Protein AF-A0AAD4QAH0-F1 (afdb_monomer_lite)

Organism: NCBI:txid416441

Secondary structure (DSSP, 8-state):
--EEEEEEEEETTEEEEEEEEESSSEE---PPPEE----SS--HHHHHHHHHHHHHHHHHHHHHHHHHHHS--PPP--TTS--GGGS-S--EEE-TTS-EEEEEEEEEETTTTEEEEEE-SSS-EEEEEE--SS--HHHHHHHHTT-

Foldseek 3Di:
DWQWDWDWDDDVQWIDIWIWIDAVDIDIDDDDIDGRDDDDPDDVVSVVVNVVVVVVVVVVVVVSVVVVVPDDDPPDPDPPFDDPRPADPDQWDADPVRDIWGWDFDAADPPFQKTWIFIDPVDTDTDIDHDDPDDPVVVVVVVVVVD

Radius of gyration: 24.98 Å; chains: 1; bounding box: 58×32×70 Å

Sequence (147 aa):
CCCPTFLVATGGPWLSVLGGVFTDRFIVPLTAMSWMALSKREEDNQVYHSARVPVALRNCLVKLQTFYRALKGPSTFIANKPHPRYFPYPTSFTTEDGTSTRFRYLTSLEEDPAYHCTARDSDPVKVVVKFISRYGKEVHEFLARKG

Structure (mmCIF, N/CA/C/O backbone):
data_AF-A0AAD4QAH0-F1
#
_entry.id   AF-A0AAD4QAH0-F1
#
loop_
_atom_site.group_PDB
_atom_site.id
_atom_site.type_symbol
_atom_site.label_atom_id
_atom_site.label_alt_id
_atom_site.label_comp_id
_atom_site.label_asym_id
_atom_site.label_entity_id
_atom_site.label_seq_id
_atom_site.pdbx_PDB_ins_code
_atom_site.Cartn_x
_atom_site.Cartn_y
_atom_site.Cartn_z
_atom_site.occupancy
_atom_site.B_iso_or_equiv
_atom_site.auth_seq_id
_atom_site.auth_comp_id
_atom_site.auth_asym_id
_atom_site.auth_atom_id
_atom_site.pdbx_PDB_model_num
ATOM 1 N N . CYS A 1 1 ? 1.282 2.031 8.230 1.00 56.25 1 CYS A N 1
ATOM 2 C CA . CYS A 1 1 ? 2.505 2.099 7.409 1.00 56.25 1 CYS A CA 1
ATOM 3 C C . CYS A 1 1 ? 2.253 1.416 6.081 1.00 56.25 1 CYS A C 1
ATOM 5 O O . CYS A 1 1 ? 2.071 0.208 6.065 1.00 56.25 1 CYS A O 1
ATOM 7 N N . CYS A 1 2 ? 2.188 2.182 4.996 1.00 65.62 2 CYS A N 1
ATOM 8 C CA . CYS A 1 2 ? 2.175 1.639 3.640 1.00 65.62 2 CYS A CA 1
ATOM 9 C C . CYS A 1 2 ? 3.620 1.301 3.258 1.00 65.62 2 CYS A C 1
ATOM 11 O O . CYS A 1 2 ? 4.500 2.127 3.499 1.00 65.62 2 CYS A O 1
ATOM 13 N N . CYS A 1 3 ? 3.874 0.113 2.703 1.00 76.38 3 CYS A N 1
ATOM 14 C CA . CYS A 1 3 ? 5.204 -0.247 2.202 1.00 76.38 3 CYS A CA 1
ATOM 15 C C . CYS A 1 3 ? 5.190 -0.138 0.673 1.00 76.38 3 CYS A C 1
ATOM 17 O O . CYS A 1 3 ? 4.769 -1.094 0.015 1.00 76.38 3 CYS A O 1
ATOM 19 N N . PRO A 1 4 ? 5.544 1.027 0.103 1.00 85.88 4 PRO A N 1
ATOM 20 C CA . PRO A 1 4 ? 5.725 1.147 -1.335 1.00 85.88 4 PRO A CA 1
ATOM 21 C C . PRO A 1 4 ? 6.896 0.271 -1.792 1.00 85.88 4 PRO A C 1
ATOM 23 O O . PRO A 1 4 ? 7.950 0.223 -1.168 1.00 85.88 4 PRO A O 1
ATOM 26 N N . THR A 1 5 ? 6.726 -0.458 -2.881 1.00 87.19 5 THR A N 1
ATOM 27 C CA . THR A 1 5 ? 7.718 -1.392 -3.419 1.00 87.19 5 THR A CA 1
ATOM 28 C C . THR A 1 5 ? 7.649 -1.360 -4.938 1.00 87.19 5 THR A C 1
ATOM 30 O O . THR A 1 5 ? 6.598 -1.079 -5.506 1.00 87.19 5 THR A O 1
ATOM 33 N N . PHE A 1 6 ? 8.764 -1.628 -5.608 1.00 89.50 6 PHE A N 1
ATOM 34 C CA . PHE A 1 6 ? 8.778 -1.839 -7.052 1.00 89.50 6 PHE A CA 1
ATOM 35 C C . PHE A 1 6 ? 8.888 -3.331 -7.339 1.00 89.50 6 PHE A C 1
ATOM 37 O O . PHE A 1 6 ? 9.688 -4.021 -6.710 1.00 89.50 6 PHE A O 1
ATOM 44 N N . LEU A 1 7 ? 8.101 -3.817 -8.291 1.00 89.06 7 LEU A N 1
ATOM 45 C CA . LEU A 1 7 ? 8.206 -5.176 -8.808 1.00 89.06 7 LEU A CA 1
ATOM 46 C C . LEU A 1 7 ? 8.788 -5.106 -10.208 1.00 89.06 7 LEU A C 1
ATOM 48 O O . LEU A 1 7 ? 8.368 -4.281 -11.019 1.00 89.06 7 LEU A O 1
ATOM 52 N N . VAL A 1 8 ? 9.730 -5.993 -10.494 1.00 89.00 8 VAL A N 1
ATOM 53 C CA . VAL A 1 8 ? 10.307 -6.134 -11.826 1.00 89.00 8 VAL A CA 1
ATOM 54 C C . VAL A 1 8 ? 9.859 -7.478 -12.373 1.00 89.00 8 VAL A C 1
ATOM 56 O O . VAL A 1 8 ? 10.219 -8.521 -11.832 1.00 89.00 8 VAL A O 1
ATOM 59 N N . ALA A 1 9 ? 9.044 -7.445 -13.421 1.00 88.00 9 ALA A N 1
ATOM 60 C CA . ALA A 1 9 ? 8.575 -8.631 -14.120 1.00 88.00 9 ALA A CA 1
ATOM 61 C C . ALA A 1 9 ? 9.338 -8.770 -15.438 1.00 88.00 9 ALA A C 1
ATOM 63 O O . ALA A 1 9 ? 9.483 -7.802 -16.187 1.00 88.00 9 ALA A O 1
ATOM 64 N N . THR A 1 10 ? 9.820 -9.975 -15.724 1.00 85.50 10 THR A N 1
ATOM 65 C CA . THR A 1 10 ? 10.537 -10.285 -16.964 1.00 85.50 10 THR A CA 1
ATOM 66 C C . THR A 1 10 ? 9.923 -11.511 -17.619 1.00 85.50 10 THR A C 1
ATOM 68 O O . THR A 1 10 ? 9.432 -12.408 -16.937 1.00 85.50 10 THR A O 1
ATOM 71 N N . GLY A 1 11 ? 9.918 -11.532 -18.947 1.00 85.00 11 GLY A N 1
ATOM 72 C CA . GLY A 1 11 ? 9.419 -12.654 -19.734 1.00 85.00 11 GLY A CA 1
ATOM 73 C C . GLY A 1 11 ? 10.092 -12.650 -21.095 1.00 85.00 11 GLY A C 1
ATOM 74 O O . GLY A 1 11 ? 9.687 -11.9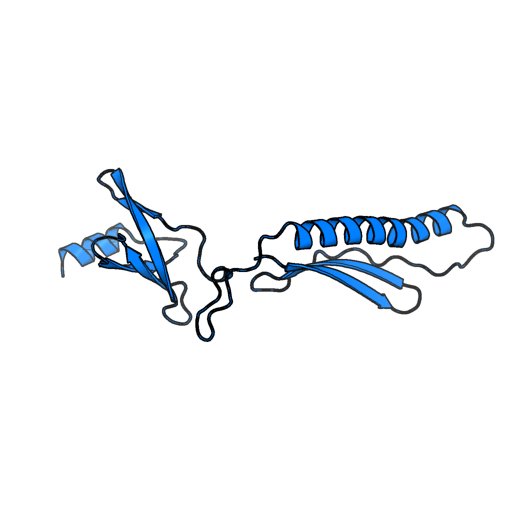01 -21.974 1.00 85.00 11 GLY A O 1
ATOM 75 N N . GLY A 1 12 ? 11.156 -13.435 -21.268 1.00 84.88 12 GLY A N 1
ATOM 76 C CA . GLY A 1 12 ? 11.977 -13.394 -22.482 1.00 84.88 12 GLY A CA 1
ATOM 77 C C . GLY A 1 12 ? 12.489 -11.970 -22.777 1.00 84.88 12 GLY A C 1
ATOM 78 O O . GLY A 1 12 ? 13.089 -11.359 -21.894 1.00 84.88 12 GLY A O 1
ATOM 79 N N . PRO A 1 13 ? 12.248 -11.410 -23.976 1.00 83.38 13 PRO A N 1
ATOM 80 C CA . PRO A 1 13 ? 12.659 -10.051 -24.338 1.00 83.38 13 PRO A CA 1
ATOM 81 C C . PRO A 1 13 ? 11.768 -8.949 -23.744 1.00 83.38 13 PRO A C 1
ATOM 83 O O . PRO A 1 13 ? 11.909 -7.791 -24.123 1.00 83.38 13 PRO A O 1
ATOM 86 N N . TRP A 1 14 ? 10.833 -9.274 -22.852 1.00 84.38 14 TRP A N 1
ATOM 87 C CA . TRP A 1 14 ? 9.902 -8.316 -22.269 1.00 84.38 14 TRP A CA 1
ATOM 88 C C . TRP A 1 14 ? 10.293 -7.949 -20.830 1.00 84.38 14 TRP A C 1
ATOM 90 O O . TRP A 1 14 ? 10.623 -8.822 -20.024 1.00 84.38 14 TRP A O 1
ATOM 100 N N . LEU A 1 15 ? 10.195 -6.661 -20.489 1.00 86.50 15 LEU A N 1
ATOM 101 C CA . LEU A 1 15 ? 10.433 -6.108 -19.150 1.00 86.50 15 LEU A CA 1
ATOM 102 C C . LEU A 1 15 ? 9.245 -5.234 -18.726 1.00 86.50 15 LEU A C 1
ATOM 104 O O . LEU A 1 15 ? 8.783 -4.390 -19.492 1.00 86.50 15 LEU A O 1
ATOM 108 N N . SER A 1 16 ? 8.774 -5.390 -17.490 1.00 86.94 16 SER A N 1
ATOM 109 C CA . SER A 1 16 ? 7.834 -4.462 -16.853 1.00 86.94 16 SER A CA 1
ATOM 110 C C . SER A 1 16 ? 8.321 -4.062 -15.466 1.00 86.94 16 SER A C 1
ATOM 112 O O . SER A 1 16 ? 8.854 -4.878 -14.712 1.00 86.94 16 SER A O 1
ATOM 114 N N . VAL A 1 17 ? 8.117 -2.789 -15.136 1.00 87.50 17 VAL A N 1
ATOM 115 C CA . VAL A 1 17 ? 8.340 -2.227 -13.805 1.00 87.50 17 VAL A CA 1
ATOM 116 C C . VAL A 1 17 ? 6.983 -1.795 -13.262 1.00 87.50 17 VAL A C 1
ATOM 118 O O . VAL A 1 17 ? 6.340 -0.889 -13.799 1.00 87.50 17 VAL A O 1
ATOM 121 N N . LEU A 1 18 ? 6.546 -2.445 -12.189 1.00 86.94 18 LEU A N 1
ATOM 122 C CA . LEU A 1 18 ? 5.265 -2.197 -11.540 1.00 86.94 18 LEU A CA 1
ATOM 123 C C . LEU A 1 18 ? 5.501 -1.497 -10.201 1.00 86.94 18 LEU A C 1
ATOM 125 O O . LEU A 1 18 ? 6.456 -1.799 -9.482 1.00 86.94 18 LEU A O 1
ATOM 129 N N . GLY A 1 19 ? 4.612 -0.575 -9.848 1.00 84.56 19 GLY A N 1
ATOM 130 C CA . GLY A 1 19 ? 4.515 -0.075 -8.480 1.00 84.56 19 GLY A CA 1
ATOM 131 C C . GLY A 1 19 ? 3.640 -1.014 -7.658 1.00 84.56 19 GLY A C 1
ATOM 132 O O . GLY A 1 19 ? 2.625 -1.487 -8.151 1.00 84.56 19 GLY A O 1
ATOM 133 N N . GLY A 1 20 ? 4.013 -1.277 -6.414 1.00 84.19 20 GLY A N 1
ATOM 134 C CA . GLY A 1 20 ? 3.222 -2.033 -5.454 1.00 84.19 20 GLY A CA 1
ATOM 135 C C . GLY A 1 20 ? 3.113 -1.265 -4.145 1.00 84.19 20 GLY A C 1
ATOM 136 O O . GLY A 1 20 ? 4.079 -0.643 -3.705 1.00 84.19 20 GLY A O 1
ATOM 137 N N . VAL A 1 21 ? 1.949 -1.300 -3.500 1.00 81.62 21 VAL A N 1
ATOM 138 C CA . VAL A 1 21 ? 1.798 -0.785 -2.134 1.00 81.62 21 VAL A CA 1
ATOM 139 C C . VAL A 1 21 ? 1.213 -1.878 -1.261 1.00 81.62 21 VAL A C 1
ATOM 141 O O . VAL A 1 21 ? 0.086 -2.326 -1.468 1.00 81.62 21 VAL A O 1
ATOM 144 N N . PHE A 1 22 ? 1.981 -2.296 -0.256 1.00 71.31 22 PHE A N 1
ATOM 145 C CA . PHE A 1 22 ? 1.501 -3.259 0.723 1.00 71.31 22 PHE A CA 1
ATOM 146 C C . PHE A 1 22 ? 0.591 -2.549 1.732 1.00 71.31 22 PHE A C 1
ATOM 148 O O . PHE A 1 22 ? 1.076 -1.764 2.562 1.00 71.31 22 PHE A O 1
ATOM 155 N N . THR A 1 23 ? -0.720 -2.798 1.626 1.00 66.56 23 THR A N 1
ATOM 156 C CA . THR A 1 23 ? -1.770 -2.327 2.547 1.00 66.56 23 THR A 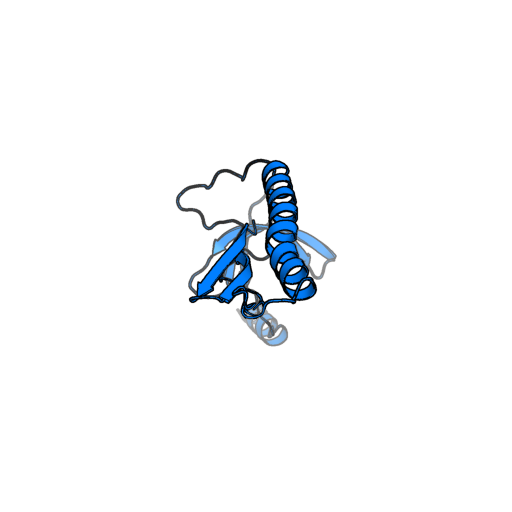CA 1
ATOM 157 C C . THR A 1 23 ? -2.285 -3.485 3.422 1.00 66.56 23 THR A C 1
ATOM 159 O O . THR A 1 23 ? -1.513 -3.976 4.241 1.00 66.56 23 THR A O 1
ATOM 162 N N . ASP A 1 24 ? -3.534 -3.926 3.271 1.00 58.75 24 ASP A N 1
ATOM 163 C CA . ASP A 1 24 ? -4.046 -5.236 3.727 1.00 58.75 24 ASP A CA 1
ATOM 164 C C . ASP A 1 24 ? -3.985 -6.282 2.594 1.00 58.75 24 ASP A C 1
ATOM 166 O O . ASP A 1 24 ? -3.795 -7.473 2.819 1.00 58.75 24 ASP A O 1
ATOM 170 N N . ARG A 1 25 ? -4.098 -5.790 1.359 1.00 57.28 25 ARG A N 1
ATOM 171 C CA . ARG A 1 25 ? -4.017 -6.498 0.091 1.00 57.28 25 ARG A CA 1
ATOM 172 C C . ARG A 1 25 ? -2.887 -5.902 -0.733 1.00 57.28 25 ARG A C 1
ATOM 174 O O . ARG A 1 25 ? -2.441 -4.765 -0.525 1.00 57.28 25 ARG A O 1
ATOM 181 N N . PHE A 1 26 ? -2.416 -6.693 -1.686 1.00 61.88 26 PHE A N 1
ATOM 182 C CA . PHE A 1 26 ? -1.380 -6.264 -2.605 1.00 61.88 26 PHE A CA 1
ATOM 183 C C . PHE A 1 26 ? -2.005 -5.464 -3.747 1.00 61.88 26 PHE A C 1
ATOM 185 O O . PHE A 1 26 ? -2.709 -6.020 -4.586 1.00 61.88 26 PHE A O 1
ATOM 192 N N . ILE A 1 27 ? -1.779 -4.149 -3.754 1.00 73.69 27 ILE A N 1
ATOM 193 C CA . ILE A 1 27 ? -2.264 -3.270 -4.820 1.00 73.69 27 ILE A CA 1
ATOM 194 C C . ILE A 1 27 ? -1.111 -3.035 -5.786 1.00 73.69 27 ILE A C 1
ATOM 196 O O . ILE A 1 27 ? -0.104 -2.433 -5.408 1.00 73.69 27 ILE A O 1
ATOM 200 N N . VAL A 1 28 ? -1.278 -3.501 -7.023 1.00 74.06 28 VAL A N 1
ATOM 201 C CA . VAL A 1 28 ? -0.301 -3.348 -8.104 1.00 74.06 28 VAL A CA 1
ATOM 202 C C . VAL A 1 28 ? -0.991 -2.701 -9.300 1.00 74.06 28 VAL A C 1
ATOM 204 O O . VAL A 1 28 ? -1.730 -3.385 -10.009 1.00 74.06 28 VAL A O 1
ATOM 207 N N . PRO A 1 29 ? -0.809 -1.393 -9.544 1.00 68.69 29 PRO A N 1
ATOM 208 C CA . PRO A 1 29 ? -1.128 -0.812 -10.841 1.00 68.69 29 PRO A CA 1
ATOM 209 C C . PRO A 1 29 ? -0.406 -1.569 -11.963 1.00 68.69 29 PRO A C 1
ATOM 211 O O . PRO A 1 29 ? 0.809 -1.774 -11.918 1.00 68.69 29 PRO A O 1
ATOM 214 N N . LEU A 1 30 ? -1.175 -1.989 -12.967 1.00 64.06 30 LEU A N 1
ATOM 215 C CA . LEU A 1 30 ? -0.670 -2.744 -14.106 1.00 64.06 30 LEU A CA 1
ATOM 216 C C . LEU A 1 30 ? 0.045 -1.791 -15.077 1.00 64.06 30 LEU A C 1
ATOM 218 O O . LEU A 1 30 ? -0.597 -1.043 -15.812 1.00 64.06 30 LEU A O 1
ATOM 222 N N . THR A 1 31 ? 1.376 -1.810 -15.085 1.00 70.56 31 THR A N 1
ATOM 223 C CA . THR A 1 31 ? 2.173 -1.151 -16.129 1.00 70.56 31 THR A CA 1
ATOM 224 C C . THR A 1 31 ? 2.338 -2.104 -17.311 1.00 70.56 31 THR A C 1
ATOM 226 O O . THR A 1 31 ? 2.666 -3.280 -17.124 1.00 70.56 31 THR A O 1
ATOM 229 N N . ALA A 1 32 ? 2.148 -1.596 -18.531 1.00 70.25 32 ALA A N 1
ATOM 230 C CA . ALA A 1 32 ? 2.353 -2.365 -19.755 1.00 70.25 32 ALA A CA 1
ATOM 231 C C . ALA A 1 32 ? 3.784 -2.928 -19.845 1.00 70.25 32 ALA A C 1
ATOM 233 O O . ALA A 1 32 ? 4.760 -2.265 -19.485 1.00 70.25 32 ALA A O 1
ATOM 234 N N . MET A 1 33 ? 3.900 -4.163 -20.335 1.00 76.50 33 MET A N 1
ATOM 235 C CA . MET A 1 33 ? 5.186 -4.818 -20.564 1.00 76.50 33 MET A CA 1
ATOM 236 C C . MET A 1 33 ? 5.837 -4.236 -21.820 1.00 76.50 33 MET A C 1
ATOM 238 O O . MET A 1 33 ? 5.204 -4.158 -22.870 1.00 76.50 33 MET A O 1
ATOM 242 N N . SER A 1 34 ? 7.091 -3.803 -21.708 1.00 78.50 34 SER A N 1
ATOM 243 C CA . SER A 1 34 ? 7.843 -3.208 -22.814 1.00 78.50 34 SER A CA 1
ATOM 244 C C . SER A 1 34 ? 8.759 -4.245 -23.452 1.00 78.50 34 SER A C 1
ATOM 246 O O . SER A 1 34 ? 9.428 -5.005 -22.749 1.00 78.50 34 SER A O 1
ATOM 248 N N . TRP A 1 35 ? 8.797 -4.270 -24.783 1.00 78.25 35 TRP A N 1
ATOM 249 C CA . TRP A 1 35 ? 9.755 -5.068 -25.542 1.00 78.25 35 TRP A CA 1
ATOM 250 C C . TRP A 1 35 ? 11.147 -4.434 -25.458 1.00 78.25 35 TRP A C 1
ATOM 252 O O . TRP A 1 35 ? 11.306 -3.249 -25.743 1.00 78.25 35 TRP A O 1
ATOM 262 N N . MET A 1 36 ? 12.143 -5.228 -25.072 1.00 76.75 36 MET A N 1
ATOM 263 C CA . MET A 1 36 ? 13.529 -4.812 -24.833 1.00 76.75 36 MET A CA 1
ATOM 264 C C . MET A 1 36 ? 14.528 -5.443 -25.813 1.00 76.75 36 MET A C 1
ATOM 266 O O . MET A 1 36 ? 15.717 -5.140 -25.735 1.00 76.75 36 MET A O 1
ATOM 270 N N . ALA A 1 37 ? 14.101 -6.336 -26.713 1.00 71.69 37 ALA A N 1
ATOM 271 C CA . ALA A 1 37 ? 15.024 -6.927 -27.681 1.00 71.69 37 ALA A CA 1
ATOM 272 C C . ALA A 1 37 ? 15.250 -6.010 -28.887 1.00 71.69 37 ALA A C 1
ATOM 274 O O . ALA A 1 37 ? 14.323 -5.544 -29.543 1.00 71.69 37 ALA A O 1
ATOM 275 N N . LEU A 1 38 ? 16.514 -5.798 -29.224 1.00 66.75 38 LEU A N 1
ATOM 276 C CA . LEU A 1 38 ? 16.902 -5.057 -30.416 1.00 66.75 38 LEU A CA 1
ATOM 277 C C . LEU A 1 38 ? 16.723 -5.978 -31.626 1.00 66.75 38 LEU A C 1
ATOM 279 O O . LEU A 1 38 ? 17.365 -7.024 -31.701 1.00 66.75 38 LEU A O 1
ATOM 283 N N . SER A 1 39 ? 15.822 -5.626 -32.546 1.00 61.47 39 SER A N 1
ATOM 284 C CA . SER A 1 39 ? 15.505 -6.480 -33.706 1.00 61.47 39 SER A CA 1
ATOM 285 C C . SER A 1 39 ? 15.947 -5.910 -35.058 1.00 61.47 39 SER A C 1
ATOM 287 O O . SER A 1 39 ? 15.914 -6.634 -36.053 1.00 61.47 39 SER A O 1
ATOM 289 N N . LYS A 1 40 ? 16.406 -4.651 -35.130 1.00 57.66 40 LYS A N 1
ATOM 290 C CA . LYS A 1 40 ? 16.811 -3.999 -36.389 1.00 57.66 40 LYS A CA 1
ATOM 291 C C . LYS A 1 40 ? 18.055 -3.123 -36.232 1.00 57.66 40 LYS A C 1
ATOM 293 O O . LYS A 1 40 ? 18.347 -2.629 -35.150 1.00 57.66 40 LYS A O 1
ATOM 298 N N . ARG A 1 41 ? 18.791 -2.958 -37.341 1.00 58.66 41 ARG A N 1
ATOM 299 C CA . ARG A 1 41 ? 20.094 -2.266 -37.428 1.00 58.66 41 ARG A CA 1
ATOM 300 C C . ARG A 1 41 ? 20.047 -0.747 -37.189 1.00 58.66 41 ARG A C 1
ATOM 302 O O . ARG A 1 41 ? 21.100 -0.184 -36.931 1.00 58.66 41 ARG A O 1
ATOM 309 N N . GLU A 1 42 ? 18.877 -0.110 -37.232 1.00 57.38 42 GLU A N 1
ATOM 310 C CA . GLU A 1 42 ? 18.699 1.333 -36.995 1.00 57.38 42 GLU A CA 1
ATOM 311 C C . GLU A 1 42 ? 17.416 1.585 -36.190 1.00 57.38 42 GLU A C 1
ATOM 313 O O . GLU A 1 42 ? 16.348 1.803 -36.755 1.00 57.38 42 GLU A O 1
ATOM 318 N N . GLU A 1 43 ? 17.500 1.538 -34.859 1.00 65.75 43 GLU A N 1
ATOM 319 C CA . GLU A 1 43 ? 16.407 1.966 -33.973 1.00 65.75 43 GLU A CA 1
ATOM 320 C C . GLU A 1 43 ? 16.946 2.700 -32.732 1.00 65.75 43 GLU A C 1
ATOM 322 O O . GLU A 1 43 ? 16.655 2.333 -31.592 1.00 65.75 43 GLU A O 1
ATOM 327 N N . ASP A 1 44 ? 17.707 3.782 -32.936 1.00 73.12 44 ASP A N 1
ATOM 328 C CA . ASP A 1 44 ? 18.197 4.646 -31.846 1.00 73.12 44 ASP A CA 1
ATOM 329 C C . ASP A 1 44 ? 17.066 5.056 -30.890 1.00 73.12 44 ASP A C 1
ATOM 331 O O . ASP A 1 44 ? 17.213 5.007 -29.669 1.00 73.12 44 ASP A O 1
ATOM 335 N N . ASN A 1 45 ? 15.879 5.362 -31.423 1.00 75.25 45 ASN A N 1
ATOM 336 C CA . ASN A 1 45 ? 14.700 5.688 -30.619 1.00 75.25 45 ASN A CA 1
ATOM 337 C C . ASN A 1 45 ? 14.265 4.547 -29.684 1.00 75.25 45 ASN A C 1
ATOM 339 O O . ASN A 1 45 ? 13.867 4.817 -28.549 1.00 75.25 45 ASN A O 1
ATOM 343 N N . GLN A 1 46 ? 14.354 3.285 -30.117 1.00 74.06 46 GLN A N 1
ATOM 344 C CA . GLN A 1 46 ? 14.020 2.126 -29.284 1.00 74.06 46 GLN A CA 1
ATOM 345 C C . GLN A 1 46 ? 15.077 1.907 -28.199 1.00 74.06 46 GLN A C 1
ATOM 347 O O . GLN A 1 46 ? 14.724 1.597 -27.058 1.00 74.06 46 GLN A O 1
ATOM 352 N N . VAL A 1 47 ? 16.354 2.144 -28.515 1.00 80.00 47 VAL A N 1
ATOM 353 C CA . VAL A 1 47 ? 17.447 2.135 -27.531 1.00 80.00 47 VAL A CA 1
ATOM 354 C C . VAL A 1 47 ? 17.207 3.211 -26.472 1.00 80.00 47 VAL A C 1
ATOM 356 O O . VAL A 1 47 ? 17.217 2.907 -25.278 1.00 80.00 47 VAL A O 1
ATOM 359 N N . TYR A 1 48 ? 16.899 4.448 -26.878 1.00 82.38 48 TYR A N 1
ATOM 360 C CA . TYR A 1 48 ? 16.582 5.535 -25.948 1.00 82.38 48 TYR A CA 1
ATOM 361 C C . TYR A 1 48 ? 15.337 5.235 -25.111 1.00 82.38 48 TYR A C 1
ATOM 363 O O . TYR A 1 48 ? 15.338 5.480 -23.904 1.00 82.38 48 TYR A O 1
ATOM 371 N N . HIS A 1 49 ? 14.280 4.687 -25.711 1.00 79.69 49 HIS A N 1
ATOM 372 C CA . HIS A 1 49 ? 13.065 4.319 -24.988 1.00 79.69 49 HIS A CA 1
ATOM 373 C C . HIS A 1 49 ? 13.332 3.216 -23.953 1.00 79.69 49 HIS A C 1
ATOM 375 O O . HIS A 1 49 ? 12.925 3.337 -22.797 1.00 79.69 49 HIS A O 1
ATOM 381 N N . SER A 1 50 ? 14.083 2.183 -24.335 1.00 80.75 50 SER A N 1
ATOM 382 C CA . SER A 1 50 ? 14.462 1.076 -23.452 1.00 80.75 50 SER A CA 1
ATOM 383 C C . SER A 1 50 ? 15.387 1.537 -22.328 1.00 80.75 50 SER A C 1
ATOM 385 O O . SER A 1 50 ? 15.223 1.107 -21.191 1.00 80.75 50 SER A O 1
ATOM 387 N N . ALA A 1 51 ? 16.311 2.464 -22.605 1.00 85.06 51 ALA A N 1
ATOM 388 C CA . ALA A 1 51 ? 17.221 3.040 -21.616 1.00 85.06 51 ALA A CA 1
ATOM 389 C C . ALA A 1 51 ? 16.518 3.982 -20.621 1.00 85.06 51 ALA A C 1
ATOM 391 O O . ALA A 1 51 ? 16.943 4.096 -19.468 1.00 85.06 51 ALA A O 1
ATOM 392 N N . ARG A 1 52 ? 15.411 4.628 -21.013 1.00 85.69 52 ARG A N 1
ATOM 393 C CA . ARG A 1 52 ? 14.622 5.478 -20.102 1.00 85.69 52 ARG A CA 1
ATOM 394 C C . ARG A 1 52 ? 14.045 4.692 -18.929 1.00 85.69 52 ARG A C 1
ATOM 396 O O . ARG A 1 52 ? 13.990 5.236 -17.830 1.00 85.69 52 ARG A O 1
ATOM 403 N N . VAL A 1 53 ? 13.658 3.431 -19.130 1.00 85.75 53 VAL A N 1
ATOM 404 C CA . VAL A 1 53 ? 13.066 2.581 -18.081 1.00 85.75 53 VAL A CA 1
ATOM 405 C C . VAL A 1 53 ? 14.019 2.365 -16.889 1.00 85.75 53 VAL A C 1
ATOM 407 O O . VAL A 1 53 ? 13.645 2.737 -15.775 1.00 85.75 53 VAL A O 1
ATOM 410 N N . PRO A 1 54 ? 15.254 1.843 -17.055 1.00 86.56 54 PRO A N 1
ATOM 411 C CA . PRO A 1 54 ? 16.194 1.676 -15.949 1.00 86.56 54 PRO A CA 1
ATOM 412 C C . PRO A 1 54 ? 16.673 3.013 -15.368 1.00 86.56 54 PRO A C 1
ATOM 414 O O . PRO A 1 54 ? 16.871 3.107 -14.156 1.00 86.56 54 PRO A O 1
ATOM 417 N N . VAL A 1 55 ? 16.809 4.070 -16.182 1.00 90.88 55 VAL A N 1
ATOM 418 C CA . VAL A 1 55 ? 17.162 5.415 -15.685 1.00 90.88 55 VAL A CA 1
ATOM 419 C C . VAL A 1 55 ? 16.063 5.970 -14.776 1.00 90.88 55 VAL A C 1
ATOM 421 O O . VAL A 1 55 ? 16.345 6.456 -13.677 1.00 90.88 55 VAL A O 1
ATOM 424 N N . ALA A 1 56 ? 14.801 5.864 -15.193 1.00 89.75 5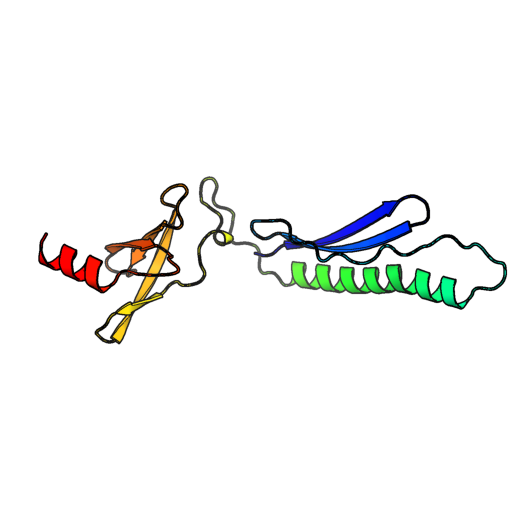6 ALA A N 1
ATOM 425 C CA . ALA A 1 56 ? 13.659 6.262 -14.381 1.00 89.75 56 ALA A CA 1
ATOM 426 C C . ALA A 1 56 ? 13.560 5.408 -13.110 1.00 89.75 56 ALA A C 1
ATOM 428 O O . ALA A 1 56 ? 13.412 5.963 -12.020 1.00 89.75 56 ALA A O 1
ATOM 429 N N . LEU A 1 57 ? 13.726 4.084 -13.222 1.00 90.25 57 LEU A N 1
ATOM 430 C CA . LEU A 1 57 ? 13.729 3.174 -12.076 1.00 90.25 57 LEU A CA 1
ATOM 431 C C . LEU A 1 57 ? 14.813 3.553 -11.061 1.00 90.25 57 LEU A C 1
ATOM 433 O O . LEU A 1 57 ? 14.519 3.650 -9.872 1.00 90.25 57 LEU A O 1
ATOM 437 N N . ARG A 1 58 ? 16.037 3.854 -11.507 1.00 93.00 58 ARG A N 1
ATOM 438 C CA . ARG A 1 58 ? 17.118 4.329 -10.631 1.00 93.00 58 ARG A CA 1
ATOM 439 C C . ARG A 1 58 ? 16.704 5.581 -9.858 1.00 93.00 58 ARG A C 1
ATOM 441 O O . ARG A 1 58 ? 16.869 5.633 -8.642 1.00 93.00 58 ARG A O 1
ATOM 448 N N . ASN A 1 59 ? 16.140 6.574 -10.542 1.00 93.50 59 ASN A N 1
ATOM 449 C CA . ASN A 1 59 ? 15.687 7.810 -9.898 1.00 93.50 59 ASN A CA 1
ATOM 450 C C . ASN A 1 59 ? 14.564 7.542 -8.881 1.00 93.50 59 ASN A C 1
ATOM 452 O O . ASN A 1 59 ? 14.548 8.125 -7.795 1.00 93.50 59 ASN A O 1
ATOM 456 N N . CYS A 1 60 ? 13.648 6.630 -9.204 1.00 90.31 60 CYS A N 1
ATOM 457 C CA . CYS A 1 60 ? 12.582 6.196 -8.307 1.00 90.31 60 CYS A CA 1
ATOM 458 C C . CYS A 1 60 ? 13.113 5.440 -7.079 1.00 90.31 60 CYS A C 1
ATOM 460 O O . CYS A 1 60 ? 12.620 5.669 -5.977 1.00 90.31 60 CYS A O 1
ATOM 462 N N . LEU A 1 61 ? 14.145 4.604 -7.228 1.00 92.94 61 LEU A N 1
ATOM 463 C CA . LEU A 1 61 ? 14.794 3.909 -6.112 1.00 92.94 61 LEU A CA 1
ATOM 464 C C . LEU A 1 61 ? 15.461 4.884 -5.139 1.00 92.94 61 LEU A C 1
ATOM 466 O O . LEU A 1 61 ? 15.327 4.711 -3.930 1.00 92.94 61 LEU A O 1
ATOM 470 N N . VAL A 1 62 ? 16.105 5.945 -5.640 1.00 95.06 62 VAL A N 1
ATOM 471 C CA . VAL A 1 62 ? 16.653 7.005 -4.775 1.00 95.06 62 VAL A CA 1
ATOM 472 C C . VAL A 1 62 ? 15.533 7.677 -3.978 1.00 95.06 62 VAL A C 1
ATOM 474 O O . VAL A 1 62 ? 15.651 7.837 -2.765 1.00 95.06 62 VAL A O 1
ATOM 477 N N . LYS A 1 63 ? 14.410 8.019 -4.625 1.00 92.06 63 LYS A N 1
ATOM 478 C CA . LYS A 1 63 ? 13.243 8.598 -3.933 1.00 92.06 63 LYS A CA 1
ATOM 479 C C . LYS A 1 63 ? 12.673 7.651 -2.877 1.00 92.06 63 LYS A C 1
ATOM 481 O O . LYS A 1 63 ? 12.376 8.089 -1.768 1.00 92.06 63 LYS A O 1
ATOM 486 N N . LEU A 1 64 ? 12.553 6.364 -3.202 1.00 90.75 64 LEU A N 1
ATOM 487 C CA . LEU A 1 64 ? 12.053 5.338 -2.288 1.00 90.75 64 LEU A CA 1
ATOM 488 C C . LEU A 1 64 ? 12.978 5.170 -1.077 1.00 90.75 64 LEU A C 1
ATOM 490 O O . LEU A 1 64 ? 12.516 5.103 0.058 1.00 90.75 64 LEU A O 1
ATOM 494 N N . GLN A 1 65 ? 14.290 5.170 -1.301 1.00 91.69 65 GLN A N 1
ATOM 495 C CA . GLN A 1 65 ? 15.277 5.112 -0.230 1.00 91.69 65 GLN A CA 1
ATOM 496 C C . GLN A 1 65 ? 15.192 6.342 0.679 1.00 91.69 65 GLN A C 1
ATOM 498 O O . GLN A 1 65 ? 15.205 6.200 1.900 1.00 91.69 65 GLN A O 1
ATOM 503 N N . THR A 1 66 ? 15.068 7.541 0.107 1.00 92.19 66 THR A N 1
ATOM 504 C CA . THR A 1 66 ? 14.878 8.776 0.878 1.00 92.19 66 THR A CA 1
ATOM 505 C C . THR A 1 66 ? 13.595 8.726 1.702 1.00 92.19 66 THR A C 1
ATOM 507 O O . THR A 1 66 ? 13.621 9.080 2.877 1.00 92.19 66 THR A O 1
ATOM 510 N N . PHE A 1 67 ? 12.498 8.220 1.133 1.00 88.50 67 PHE A N 1
ATOM 511 C CA . PHE A 1 67 ? 11.243 8.009 1.855 1.00 88.50 67 PHE A CA 1
ATOM 512 C C . PHE A 1 67 ? 11.432 7.082 3.066 1.00 88.50 67 PHE A C 1
ATOM 514 O O . PHE A 1 67 ? 11.045 7.437 4.178 1.00 88.50 67 PHE A O 1
ATOM 521 N N . TYR A 1 68 ? 12.091 5.935 2.881 1.00 86.62 68 TYR A N 1
ATOM 522 C CA . TYR A 1 68 ? 12.356 4.996 3.974 1.00 86.62 68 TYR A CA 1
ATOM 523 C C . TYR A 1 68 ? 13.327 5.523 5.028 1.00 86.62 68 TYR A C 1
ATOM 525 O O . TYR A 1 68 ? 13.178 5.200 6.201 1.00 86.62 68 TYR A O 1
ATOM 533 N N . ARG A 1 69 ? 14.286 6.368 4.645 1.00 88.19 69 ARG A N 1
ATOM 534 C CA . ARG A 1 69 ? 15.191 7.039 5.590 1.00 88.19 69 ARG A CA 1
ATOM 535 C C . ARG A 1 69 ? 14.502 8.151 6.383 1.00 88.19 69 ARG A C 1
ATOM 537 O O . ARG A 1 69 ? 14.865 8.384 7.529 1.00 88.19 69 ARG A O 1
ATOM 544 N N . ALA A 1 70 ? 13.534 8.841 5.781 1.00 87.44 70 ALA A N 1
ATOM 545 C CA . ALA A 1 70 ? 12.770 9.907 6.429 1.00 87.44 70 ALA A CA 1
ATOM 546 C C . ALA A 1 70 ? 11.705 9.376 7.404 1.00 87.44 70 ALA A C 1
ATOM 548 O O . ALA A 1 70 ? 11.226 10.117 8.266 1.00 87.44 70 ALA A O 1
ATOM 549 N N . LEU A 1 71 ? 11.326 8.101 7.281 1.00 79.88 71 LEU A N 1
ATOM 550 C CA . LEU A 1 71 ? 10.449 7.442 8.238 1.00 79.88 71 LEU A CA 1
ATOM 551 C C . LEU A 1 71 ? 11.153 7.370 9.598 1.00 79.88 71 LEU A C 1
ATOM 553 O O . LEU A 1 71 ? 12.099 6.610 9.797 1.00 79.88 71 LEU A O 1
ATOM 557 N N . LYS A 1 72 ? 10.660 8.163 10.556 1.00 71.94 72 LYS A N 1
ATOM 558 C CA . LYS A 1 72 ? 10.989 7.978 11.973 1.00 71.94 72 LYS A CA 1
ATOM 559 C C . LYS A 1 72 ? 10.659 6.529 12.331 1.00 71.94 72 LYS A C 1
ATOM 561 O O . LYS A 1 72 ? 9.616 6.032 11.903 1.00 71.94 72 LYS A O 1
ATOM 566 N N . GLY A 1 73 ? 11.581 5.866 13.037 1.00 64.12 73 GLY A N 1
ATOM 567 C CA . GLY A 1 73 ? 11.557 4.420 13.260 1.00 64.12 73 GLY A CA 1
ATOM 568 C C . GLY A 1 73 ? 10.156 3.904 13.607 1.00 64.12 73 GLY A C 1
ATOM 569 O O . GLY A 1 73 ? 9.425 4.589 14.331 1.00 64.12 73 GLY A O 1
ATOM 570 N N . PRO A 1 74 ? 9.751 2.738 13.068 1.00 60.00 74 PRO A N 1
ATOM 571 C CA . PRO A 1 74 ? 8.424 2.209 13.329 1.00 60.00 74 PRO A CA 1
ATOM 572 C C . PRO A 1 74 ? 8.228 2.105 14.840 1.00 60.00 74 PRO A C 1
ATOM 574 O O . PRO A 1 74 ? 9.122 1.651 15.555 1.00 60.00 74 PRO A O 1
ATOM 577 N N . SER A 1 75 ? 7.052 2.516 15.323 1.00 57.28 75 SER A N 1
ATOM 578 C CA . SER A 1 75 ? 6.590 2.110 16.649 1.00 57.28 75 SER A CA 1
ATOM 579 C C . SER A 1 75 ? 6.813 0.605 16.752 1.00 57.28 75 SER A C 1
ATOM 581 O O . SER A 1 75 ? 6.343 -0.126 15.874 1.00 57.28 75 SER A O 1
ATOM 583 N N . THR A 1 76 ? 7.582 0.172 17.748 1.00 56.34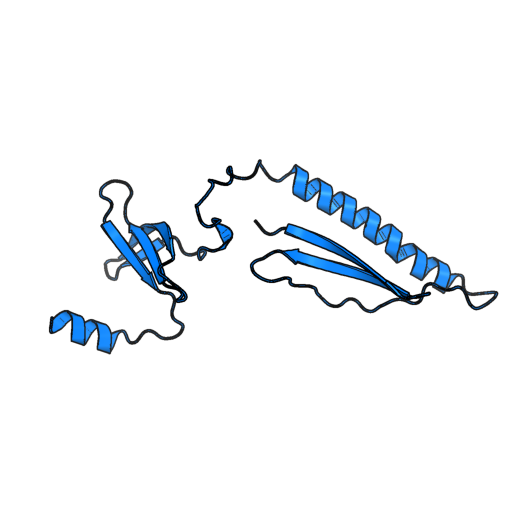 76 THR A N 1
ATOM 584 C CA . THR A 1 76 ? 7.963 -1.228 17.925 1.00 56.34 76 THR A CA 1
ATOM 585 C C . THR A 1 76 ? 6.739 -2.119 17.760 1.00 56.34 76 THR A C 1
ATOM 587 O O . THR A 1 76 ? 5.682 -1.868 18.346 1.00 56.34 76 THR A O 1
ATOM 590 N N . PHE A 1 77 ? 6.854 -3.134 16.903 1.00 59.53 77 PHE A N 1
ATOM 591 C CA . PHE A 1 77 ? 5.802 -4.128 16.768 1.00 59.53 77 PHE A CA 1
ATOM 592 C C . PHE A 1 77 ? 5.652 -4.820 18.118 1.00 59.53 77 PHE A C 1
ATOM 594 O O . PHE A 1 77 ? 6.568 -5.492 18.587 1.00 59.53 77 PHE A O 1
ATOM 601 N N . ILE A 1 78 ? 4.511 -4.615 18.768 1.00 64.38 78 ILE A N 1
ATOM 602 C CA . ILE A 1 78 ? 4.195 -5.324 20.000 1.00 64.38 78 ILE A CA 1
ATOM 603 C C . ILE A 1 78 ? 3.708 -6.705 19.570 1.00 64.38 78 ILE A C 1
ATOM 605 O O . ILE A 1 78 ? 2.664 -6.816 18.922 1.00 64.38 78 ILE A O 1
ATOM 609 N N . ALA A 1 79 ? 4.483 -7.743 19.889 1.00 61.06 79 ALA A N 1
ATOM 610 C CA . ALA A 1 79 ? 4.092 -9.125 19.633 1.00 61.06 79 ALA A CA 1
ATOM 611 C C . ALA A 1 79 ? 2.682 -9.388 20.196 1.00 61.06 79 ALA A C 1
ATOM 613 O O . ALA A 1 79 ? 2.331 -8.885 21.265 1.00 61.06 79 ALA A O 1
ATOM 614 N N . ASN A 1 80 ? 1.867 -10.145 19.457 1.00 61.47 80 ASN A N 1
ATOM 615 C CA . ASN A 1 80 ? 0.467 -10.452 19.783 1.00 61.47 80 ASN A CA 1
ATOM 616 C C . ASN A 1 80 ? -0.501 -9.254 19.821 1.00 61.47 80 ASN A C 1
ATOM 618 O O . ASN A 1 80 ? -1.613 -9.398 20.326 1.00 61.47 80 ASN A O 1
ATOM 622 N N . LYS A 1 81 ? -0.137 -8.084 19.271 1.00 60.56 81 LYS A N 1
ATOM 623 C CA . LYS A 1 81 ? -1.098 -6.997 19.024 1.00 60.56 81 LYS A CA 1
ATOM 624 C C . LYS A 1 81 ? -1.334 -6.789 17.526 1.00 60.56 81 LYS A C 1
ATOM 626 O O . LYS A 1 81 ? -0.367 -6.755 16.761 1.00 60.56 81 LYS A O 1
ATOM 631 N N . PRO A 1 82 ? -2.595 -6.612 17.091 1.00 60.72 82 PRO A N 1
ATOM 632 C CA . PRO A 1 82 ? -2.891 -6.254 15.709 1.00 60.72 82 PRO A CA 1
ATOM 633 C C . PRO A 1 82 ? -2.179 -4.947 15.345 1.00 60.72 82 PRO A C 1
ATOM 635 O O . PRO A 1 82 ? -2.174 -3.978 16.108 1.00 60.72 82 PRO A O 1
ATOM 638 N N . HIS A 1 83 ? -1.543 -4.923 14.173 1.00 63.47 83 HIS A N 1
ATOM 639 C CA . HIS A 1 83 ? -0.817 -3.745 13.707 1.00 63.47 83 HIS A CA 1
ATOM 640 C C . HIS A 1 83 ? -1.782 -2.544 13.624 1.00 63.47 83 HIS A C 1
ATOM 642 O O . HIS A 1 83 ? -2.847 -2.684 13.021 1.00 63.47 83 HIS A O 1
ATOM 648 N N . PRO A 1 84 ? -1.386 -1.332 14.082 1.00 64.88 84 PRO A N 1
ATOM 649 C CA . PRO A 1 84 ? -2.179 -0.098 13.975 1.00 64.88 84 PRO A CA 1
ATOM 650 C C . PRO A 1 84 ? -2.802 0.209 12.600 1.00 64.88 84 PRO A C 1
ATOM 652 O O . PRO A 1 84 ? -3.708 1.022 12.503 1.00 64.88 84 PRO A O 1
ATOM 655 N N . ARG A 1 85 ? -2.307 -0.420 11.525 1.00 63.81 85 ARG A N 1
ATOM 656 C CA . ARG A 1 85 ? -2.783 -0.256 10.147 1.00 63.81 85 ARG A CA 1
ATOM 657 C C . ARG A 1 85 ? -4.141 -0.908 9.885 1.00 63.81 85 ARG A C 1
ATOM 659 O O . ARG A 1 85 ? -4.772 -0.553 8.903 1.00 63.81 85 ARG A O 1
ATOM 666 N N . TYR A 1 86 ? -4.513 -1.900 10.695 1.00 63.56 86 TYR A N 1
ATOM 667 C CA . TYR A 1 86 ? -5.767 -2.643 10.561 1.00 63.56 86 TYR A CA 1
ATOM 668 C C . TYR A 1 86 ? -6.918 -1.966 11.309 1.00 63.56 86 TYR A C 1
ATOM 670 O O . TYR A 1 86 ? -8.045 -2.449 11.269 1.00 63.56 86 TYR A O 1
ATOM 678 N N . PHE A 1 87 ? -6.634 -0.853 11.989 1.00 68.75 87 PHE A N 1
ATOM 679 C CA . PHE A 1 87 ? -7.643 -0.052 12.654 1.00 68.75 87 PHE A CA 1
ATOM 680 C C . PHE A 1 87 ? -8.056 1.130 11.772 1.00 68.75 87 PHE A C 1
ATOM 682 O O . PHE A 1 87 ? -7.192 1.771 11.163 1.00 68.75 87 PHE A O 1
ATOM 689 N N . PRO A 1 88 ? -9.357 1.440 11.704 1.00 70.62 88 PRO A N 1
ATOM 690 C CA . PRO A 1 88 ? -9.859 2.577 10.947 1.00 70.62 88 PRO A CA 1
ATOM 691 C C . PRO A 1 88 ? -9.283 3.914 11.431 1.00 70.62 88 PRO A C 1
ATOM 693 O O . PRO A 1 88 ? -8.982 4.100 12.609 1.00 70.62 88 PRO A O 1
ATOM 696 N N . TYR A 1 89 ? -9.156 4.867 10.504 1.00 69.56 89 TYR A N 1
ATOM 697 C CA . TYR A 1 89 ? -8.612 6.201 10.782 1.00 69.56 89 TYR A CA 1
ATOM 698 C C . TYR A 1 89 ? -9.408 7.027 11.813 1.00 69.56 89 TYR A C 1
ATOM 700 O O . TYR A 1 89 ? -8.775 7.756 12.579 1.00 69.56 89 TYR A O 1
ATOM 708 N N . PRO A 1 90 ? -10.754 6.961 11.882 1.00 79.62 90 PRO A N 1
ATOM 709 C CA . PRO A 1 90 ? -11.496 7.733 12.873 1.00 79.62 90 PRO A CA 1
ATOM 710 C C . PRO A 1 90 ? -11.111 7.327 14.301 1.00 79.62 90 PRO A C 1
ATOM 712 O O . PRO A 1 90 ? -11.286 6.175 14.685 1.00 79.62 90 PRO A O 1
ATOM 715 N N . THR A 1 91 ? -10.602 8.274 15.093 1.00 81.38 91 THR A N 1
ATOM 716 C CA . THR A 1 91 ? -10.260 8.084 16.522 1.00 81.38 91 THR A CA 1
ATOM 717 C C . THR A 1 91 ? -11.071 8.989 17.450 1.00 81.38 91 THR A C 1
ATOM 719 O O . THR A 1 91 ? -10.728 9.173 18.617 1.00 81.38 91 THR A O 1
ATOM 722 N N . SER A 1 92 ? -12.107 9.634 16.922 1.00 84.00 92 SER A N 1
ATOM 723 C CA . SER A 1 92 ? -13.001 10.510 17.673 1.00 84.00 92 SER A CA 1
ATOM 724 C C . SER A 1 92 ? -14.385 10.525 17.045 1.00 84.00 92 SER A C 1
ATOM 726 O O . SER A 1 92 ? -14.515 10.360 15.833 1.00 84.00 92 SER A O 1
ATOM 728 N N . PHE A 1 93 ? -15.402 10.758 17.865 1.00 82.19 93 PHE A N 1
ATOM 729 C CA . PHE A 1 93 ? -16.767 11.022 17.424 1.00 82.19 93 PHE A CA 1
ATOM 730 C C . PHE A 1 93 ? -17.330 12.222 18.187 1.00 82.19 93 PHE A C 1
ATOM 732 O O . PHE A 1 93 ? -16.866 12.536 19.286 1.00 82.19 93 PHE A O 1
ATOM 739 N N . THR A 1 94 ? -18.326 12.881 17.601 1.00 84.00 94 THR A N 1
ATOM 740 C CA . THR A 1 94 ? -19.040 13.994 18.231 1.00 84.00 94 THR A CA 1
ATOM 741 C C . THR A 1 94 ? -20.417 13.507 18.657 1.00 84.00 94 THR A C 1
ATOM 743 O O . THR A 1 94 ? -21.159 12.967 17.837 1.00 84.00 94 THR A O 1
ATOM 746 N N . THR A 1 95 ? -20.735 13.658 19.940 1.00 78.62 95 THR A N 1
ATOM 747 C CA . THR A 1 95 ? -22.065 13.363 20.492 1.00 78.62 95 THR A CA 1
ATOM 748 C C . THR A 1 95 ? -23.070 14.435 20.052 1.00 78.62 95 THR A C 1
ATOM 750 O O . THR A 1 95 ? -22.666 15.531 19.665 1.00 78.62 95 THR A O 1
ATOM 753 N N . GLU A 1 96 ? -24.373 14.155 20.135 1.00 78.94 96 GLU A N 1
ATOM 754 C CA . GLU A 1 96 ? -25.433 15.137 19.833 1.00 78.94 96 GLU A CA 1
ATOM 755 C C . GLU A 1 96 ? -25.306 16.424 20.671 1.00 78.94 96 GLU A C 1
ATOM 757 O O . GLU A 1 96 ? -25.570 17.510 20.164 1.00 78.94 96 GLU A O 1
ATOM 762 N N . ASP A 1 97 ? -24.750 16.325 21.883 1.00 79.19 97 ASP A N 1
ATOM 763 C CA . ASP A 1 97 ? -24.430 17.462 22.761 1.00 79.19 97 ASP A CA 1
ATOM 764 C C . ASP A 1 97 ? -23.230 18.313 22.282 1.00 79.19 97 ASP A C 1
ATOM 766 O O . ASP A 1 97 ? -22.721 19.161 23.013 1.00 79.19 97 ASP A O 1
ATOM 770 N N . GLY A 1 98 ? -22.686 18.045 21.090 1.00 80.75 98 GLY A N 1
ATOM 771 C CA . GLY A 1 98 ? -21.526 18.742 20.521 1.00 80.75 98 GLY A CA 1
ATOM 772 C C . GLY A 1 98 ? -20.178 18.371 21.152 1.00 80.75 98 GLY A C 1
ATOM 773 O O . GLY A 1 98 ? -19.134 18.880 20.741 1.00 80.75 98 GLY A O 1
ATOM 774 N N . THR A 1 99 ? -20.164 17.463 22.129 1.00 82.56 99 THR A N 1
ATOM 775 C CA . THR A 1 99 ? -18.938 17.042 22.816 1.00 82.56 99 THR A CA 1
ATOM 776 C C . THR A 1 99 ? -18.136 16.078 21.941 1.00 82.56 99 THR A C 1
ATOM 778 O O . THR A 1 99 ? -18.621 15.009 21.568 1.00 82.56 99 THR A O 1
ATOM 781 N N . SER A 1 100 ? -16.886 16.435 21.634 1.00 82.69 100 SER A N 1
ATOM 782 C CA . SER A 1 100 ? -15.958 15.562 20.908 1.00 82.69 100 SER A CA 1
ATOM 783 C C . SER A 1 100 ? -15.272 14.598 21.871 1.00 82.69 100 SER A C 1
ATOM 785 O O . SER A 1 100 ? -14.538 15.010 22.771 1.00 82.69 100 SER A O 1
ATOM 787 N N . THR A 1 101 ? -15.502 13.302 21.678 1.00 81.94 101 THR A N 1
ATOM 788 C CA . THR A 1 101 ? -14.903 12.243 22.491 1.00 81.94 101 THR A CA 1
ATOM 789 C C . THR A 1 101 ? -13.841 11.516 21.684 1.00 81.94 101 THR A C 1
ATOM 791 O O . THR A 1 101 ? -14.127 10.908 20.650 1.00 81.94 101 THR A O 1
ATOM 794 N N . ARG A 1 102 ? -12.596 11.551 22.171 1.00 83.81 102 ARG A N 1
ATOM 795 C CA . ARG A 1 102 ? -11.488 10.781 21.600 1.00 83.81 102 ARG A CA 1
ATOM 796 C C . ARG A 1 102 ? -11.454 9.379 22.201 1.00 83.81 102 ARG A C 1
ATOM 798 O O . ARG A 1 102 ? -11.627 9.205 23.410 1.00 83.81 102 ARG A O 1
ATOM 805 N N . PHE A 1 103 ? -11.195 8.391 21.358 1.00 83.62 103 PHE A N 1
ATOM 806 C CA . PHE A 1 103 ? -11.086 6.998 21.760 1.00 83.62 103 PHE A CA 1
ATOM 807 C C . PHE A 1 103 ? -9.844 6.337 21.158 1.00 83.62 103 PHE A C 1
ATOM 809 O O . PHE A 1 103 ? -9.270 6.803 20.170 1.00 83.62 103 PHE A O 1
ATOM 816 N N . ARG A 1 104 ? -9.412 5.240 21.780 1.00 81.25 104 ARG A N 1
ATOM 817 C CA . ARG A 1 104 ? -8.280 4.421 21.340 1.00 81.25 104 ARG A CA 1
ATOM 818 C C . ARG A 1 104 ? -8.748 2.994 21.102 1.00 81.25 104 ARG A C 1
ATOM 820 O O . ARG A 1 104 ? -9.380 2.406 21.976 1.00 81.25 104 ARG A O 1
ATOM 827 N N . TYR A 1 105 ? -8.413 2.444 19.941 1.00 78.31 105 TYR A N 1
ATOM 828 C CA . TYR A 1 105 ? -8.665 1.042 19.628 1.00 78.31 105 TYR A CA 1
ATOM 829 C C . TYR A 1 105 ? -7.793 0.123 20.492 1.00 78.31 105 TYR A C 1
ATOM 831 O O . TYR A 1 105 ? -6.588 0.349 20.624 1.00 78.31 105 TYR A O 1
ATOM 839 N N . LEU A 1 106 ? -8.402 -0.915 21.063 1.00 77.31 106 LEU A N 1
ATOM 840 C CA . LEU A 1 106 ? -7.723 -1.952 21.838 1.00 77.31 106 LEU A CA 1
ATOM 841 C C . LEU A 1 106 ? -7.578 -3.248 21.037 1.00 77.31 106 LEU A C 1
ATOM 843 O O . LEU A 1 106 ? -6.480 -3.790 20.941 1.00 77.31 106 LEU A O 1
ATOM 847 N N . THR A 1 107 ? -8.681 -3.746 20.472 1.00 72.94 107 THR A N 1
ATOM 848 C CA . THR A 1 107 ? -8.725 -5.006 19.714 1.00 72.94 107 THR A CA 1
ATOM 849 C C . THR A 1 107 ? -9.897 -5.019 18.731 1.00 72.94 107 THR A C 1
ATOM 851 O O . THR A 1 107 ? -10.870 -4.294 18.928 1.00 72.94 107 THR A O 1
ATOM 854 N N . SER A 1 108 ? -9.815 -5.842 17.685 1.00 72.75 108 SER A N 1
ATOM 855 C CA . SER A 1 108 ? -10.968 -6.189 16.836 1.0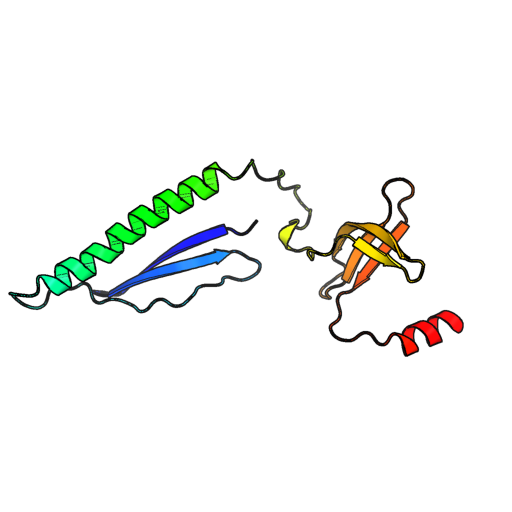0 72.75 108 SER A CA 1
ATOM 856 C C . SER A 1 108 ? -11.896 -7.150 17.590 1.00 72.75 108 SER A C 1
ATOM 858 O O . SER A 1 108 ? -11.393 -7.982 18.351 1.00 72.75 108 SER A O 1
ATOM 860 N N . LEU A 1 109 ? -13.213 -7.039 17.397 1.00 69.38 109 LEU A N 1
ATOM 861 C CA . LEU A 1 109 ? -14.175 -8.101 17.710 1.00 69.38 109 LEU A CA 1
ATOM 862 C C . LEU A 1 109 ? -14.443 -8.887 16.424 1.00 69.38 109 LEU A C 1
ATOM 864 O O . LEU A 1 109 ? -15.150 -8.394 15.553 1.00 69.38 109 LEU A O 1
ATOM 868 N N . GLU A 1 110 ? -13.905 -10.106 16.355 1.00 66.12 110 GLU A N 1
ATOM 869 C CA . GLU A 1 110 ? -14.237 -11.131 15.348 1.00 66.12 110 GLU A CA 1
ATOM 870 C C . GLU A 1 110 ? -14.074 -10.698 13.869 1.00 66.12 110 GLU A C 1
ATOM 872 O O . GLU A 1 110 ? -13.364 -9.736 13.574 1.00 66.12 110 GLU A O 1
ATOM 877 N N . GLU A 1 111 ? -14.628 -11.486 12.934 1.00 61.56 111 GLU A N 1
ATOM 878 C CA . GLU A 1 111 ? -14.531 -11.298 11.471 1.00 61.56 111 GLU A CA 1
ATOM 879 C C . GLU A 1 111 ? -15.278 -10.052 10.957 1.00 61.56 111 GLU A C 1
ATOM 881 O O . GLU A 1 111 ? -15.066 -9.620 9.822 1.00 61.56 111 GLU A O 1
ATOM 886 N N . ASP A 1 112 ? -16.130 -9.456 11.793 1.00 62.69 112 ASP A N 1
ATOM 887 C CA . ASP A 1 112 ? -16.901 -8.256 11.482 1.00 62.69 112 ASP A CA 1
ATOM 888 C C . ASP A 1 112 ? -16.086 -6.969 11.741 1.00 62.69 112 ASP A C 1
ATOM 890 O O . ASP A 1 112 ? -15.197 -6.939 12.594 1.00 62.69 112 ASP A O 1
ATOM 894 N N . PRO A 1 113 ? -16.400 -5.840 11.072 1.00 65.44 113 PRO A N 1
ATOM 895 C CA . PRO A 1 113 ? -15.728 -4.550 11.270 1.00 65.44 113 PRO A CA 1
ATOM 896 C C . PRO A 1 113 ? -16.175 -3.852 12.574 1.00 65.44 113 PRO A C 1
ATOM 898 O O . PRO A 1 113 ? -16.582 -2.682 12.578 1.00 65.44 113 PRO A O 1
ATOM 901 N N . ALA A 1 114 ? -16.141 -4.585 13.685 1.00 73.00 114 ALA A N 1
ATOM 902 C CA . ALA A 1 114 ? -16.417 -4.121 15.034 1.00 73.00 114 ALA A CA 1
ATOM 903 C C . ALA A 1 114 ? -15.120 -4.106 15.853 1.00 73.00 114 ALA A C 1
ATOM 905 O O . ALA A 1 114 ? -14.320 -5.035 15.807 1.00 73.00 114 ALA A O 1
ATOM 906 N N . TYR A 1 115 ? -14.902 -3.047 16.631 1.00 74.88 115 TYR A N 1
ATOM 907 C CA . TYR A 1 115 ? -13.668 -2.861 17.390 1.00 74.88 115 TYR A CA 1
ATOM 908 C C . TYR A 1 115 ? -13.956 -2.458 18.835 1.00 74.88 115 TYR A C 1
ATOM 910 O O . TYR A 1 115 ? -14.787 -1.587 19.095 1.00 74.88 115 TYR A O 1
ATOM 918 N N . HIS A 1 116 ? -13.230 -3.057 19.780 1.00 75.44 116 HIS A N 1
ATOM 919 C CA . HIS A 1 116 ? -13.204 -2.623 21.172 1.00 75.44 116 HIS A CA 1
ATOM 920 C C . HIS A 1 116 ? -12.328 -1.387 21.294 1.00 75.44 116 HIS A C 1
ATOM 922 O O . HIS A 1 116 ? -11.160 -1.385 20.892 1.00 75.44 116 HIS A O 1
ATOM 928 N N . CYS A 1 117 ? -12.881 -0.367 21.931 1.00 74.94 117 CYS A N 1
ATOM 929 C CA . CYS A 1 117 ? -12.255 0.919 22.146 1.00 74.94 117 CYS A CA 1
ATOM 930 C C . CYS A 1 117 ? -12.354 1.325 23.617 1.00 74.94 117 CYS A C 1
ATOM 932 O O . CYS A 1 117 ? -13.281 0.951 24.333 1.00 74.94 117 CYS A O 1
ATOM 934 N N . THR A 1 118 ? -11.415 2.152 24.055 1.00 76.06 118 THR A N 1
ATOM 935 C CA . THR A 1 118 ? -11.537 2.931 25.292 1.00 76.06 118 THR A CA 1
ATOM 936 C C . THR A 1 118 ? -11.768 4.382 24.930 1.00 76.06 118 THR A C 1
ATOM 938 O O . THR A 1 118 ? -10.937 4.978 24.237 1.00 76.06 118 THR A O 1
ATOM 941 N N . ALA A 1 119 ? -12.888 4.937 25.378 1.00 69.88 119 ALA A N 1
ATOM 942 C CA . ALA A 1 119 ? -13.183 6.357 25.286 1.00 69.88 119 ALA A CA 1
ATOM 943 C C . ALA A 1 119 ? -12.732 7.049 26.578 1.00 69.88 119 ALA A C 1
ATOM 945 O O . ALA A 1 119 ? -13.017 6.534 27.655 1.00 69.88 119 ALA A O 1
ATOM 946 N N . ARG A 1 120 ? -12.078 8.216 26.439 1.00 66.12 120 ARG A N 1
ATOM 947 C CA . ARG A 1 120 ? -11.538 9.060 27.529 1.00 66.12 120 ARG A CA 1
ATOM 948 C C . ARG A 1 120 ? -10.322 8.446 28.258 1.00 66.12 120 ARG A C 1
ATOM 950 O O . ARG A 1 120 ? -10.358 7.318 28.729 1.00 66.12 120 ARG A O 1
ATOM 957 N N . ASP A 1 121 ? -9.225 9.207 28.351 1.00 58.06 121 ASP A N 1
ATOM 958 C CA . ASP A 1 121 ? -7.979 8.757 29.009 1.00 58.06 121 ASP A CA 1
ATOM 959 C C . ASP A 1 121 ? -8.063 8.792 30.553 1.00 58.06 121 ASP A C 1
ATOM 961 O O . ASP A 1 121 ? -7.318 8.075 31.214 1.00 58.06 121 ASP A O 1
ATOM 965 N N . SER A 1 122 ? -8.953 9.609 31.134 1.00 56.78 122 SER A N 1
ATOM 966 C CA . SER A 1 122 ? -9.071 9.803 32.591 1.00 56.78 122 SER A CA 1
ATOM 967 C C . SER A 1 122 ? -10.062 8.868 33.292 1.00 56.78 122 SER A C 1
ATOM 969 O O . SER A 1 122 ? -9.907 8.621 34.482 1.00 56.78 122 SER A O 1
ATOM 971 N N . ASP A 1 123 ? -11.057 8.349 32.569 1.00 64.94 123 ASP A N 1
ATOM 972 C CA . ASP A 1 123 ? -12.022 7.361 33.064 1.00 64.94 123 ASP A CA 1
ATOM 973 C C . ASP A 1 123 ? -12.425 6.456 31.888 1.00 64.94 123 ASP A C 1
ATOM 975 O O . ASP A 1 123 ? -13.242 6.867 31.054 1.00 64.94 123 ASP A O 1
ATOM 979 N N . PRO A 1 124 ? -11.756 5.301 31.717 1.00 70.75 124 PRO A N 1
ATOM 980 C CA . PRO A 1 124 ? -11.836 4.522 30.494 1.00 70.75 124 PRO A CA 1
ATOM 981 C C . PRO A 1 124 ? -13.181 3.803 30.397 1.00 70.75 124 PRO A C 1
ATOM 983 O O . PRO A 1 124 ? -13.356 2.680 30.876 1.00 70.75 124 PRO A O 1
ATOM 986 N N . VAL A 1 125 ? -14.121 4.418 29.685 1.00 79.75 125 VAL A N 1
ATOM 987 C CA . VAL A 1 125 ? -15.367 3.758 29.297 1.00 79.75 125 VAL A CA 1
ATOM 988 C C . VAL A 1 125 ? -15.065 2.818 28.133 1.00 79.75 125 VAL A C 1
ATOM 990 O O . VAL A 1 125 ? -14.517 3.229 27.103 1.00 79.75 125 VAL A O 1
ATOM 993 N N . LYS A 1 126 ? -15.415 1.537 28.286 1.00 80.25 126 LYS A N 1
ATOM 994 C CA . LYS A 1 126 ? -15.343 0.564 27.191 1.00 80.25 126 LYS A CA 1
ATOM 995 C C . LYS A 1 126 ? -16.457 0.864 26.193 1.00 80.25 126 LYS A C 1
ATOM 997 O O . LYS A 1 126 ? -17.630 0.839 26.547 1.00 80.25 126 LYS A O 1
ATOM 1002 N N . VAL A 1 127 ? -16.079 1.130 24.950 1.00 80.44 127 VAL A N 1
ATOM 1003 C CA . VAL A 1 127 ? -16.998 1.428 23.847 1.00 80.44 127 VAL A CA 1
ATOM 1004 C C . VAL A 1 127 ? -16.722 0.457 22.707 1.00 80.44 127 VAL A C 1
ATOM 1006 O O . VAL A 1 127 ? -15.572 0.107 22.451 1.00 80.44 127 VAL A O 1
ATOM 1009 N N . VAL A 1 128 ? -17.767 0.028 22.005 1.00 81.94 128 VAL A N 1
ATOM 1010 C CA . VAL A 1 128 ? -17.638 -0.735 20.759 1.00 81.94 128 VAL A CA 1
ATOM 1011 C C . VAL A 1 128 ? -17.867 0.215 19.591 1.00 81.94 128 VAL A C 1
ATOM 1013 O O . VAL A 1 128 ? -18.889 0.894 19.538 1.00 81.94 128 VAL A O 1
ATOM 1016 N N . VAL A 1 129 ? -16.929 0.264 18.650 1.00 79.25 129 VAL A N 1
ATOM 1017 C CA . VAL A 1 129 ? -17.068 1.038 17.412 1.00 79.25 129 VAL A CA 1
ATOM 1018 C C . VAL A 1 129 ? -17.314 0.066 16.267 1.00 79.25 129 VAL A C 1
ATOM 1020 O O . VAL A 1 129 ? -16.449 -0.750 15.954 1.00 79.25 129 VAL A O 1
ATOM 1023 N N . LYS A 1 130 ? -18.492 0.155 15.643 1.00 81.50 130 LYS A N 1
ATOM 1024 C CA . LYS A 1 130 ? -18.864 -0.640 14.467 1.00 81.50 130 LYS A CA 1
ATOM 1025 C C . LYS A 1 130 ? -18.964 0.261 13.242 1.00 81.50 130 LYS A C 1
ATOM 1027 O O . LYS A 1 130 ? -19.705 1.243 13.257 1.00 81.50 130 LYS A O 1
ATOM 1032 N N . PHE A 1 131 ? -18.245 -0.085 12.180 1.00 76.81 131 PHE A N 1
ATOM 1033 C CA . PHE A 1 131 ? -18.314 0.637 10.911 1.00 76.81 131 PHE A CA 1
ATOM 1034 C C . PHE A 1 131 ? -19.353 -0.004 9.999 1.00 76.81 131 PHE A C 1
ATOM 1036 O O . PHE A 1 131 ? -19.261 -1.182 9.667 1.00 76.81 131 PHE A O 1
ATOM 1043 N N . ILE A 1 132 ? -20.348 0.780 9.592 1.00 75.50 132 ILE A N 1
ATOM 1044 C CA . ILE A 1 132 ? -21.458 0.332 8.749 1.00 75.50 132 ILE A CA 1
ATOM 1045 C C . ILE A 1 132 ? -21.766 1.390 7.695 1.00 75.50 132 ILE A C 1
ATOM 1047 O O . ILE A 1 132 ? -21.696 2.588 7.962 1.00 75.50 132 ILE A O 1
ATOM 1051 N N . SER A 1 133 ? -22.116 0.946 6.490 1.00 75.94 133 SER A N 1
ATOM 1052 C CA . SER A 1 133 ? -22.489 1.836 5.384 1.00 75.94 133 SER A CA 1
ATOM 1053 C C . SER A 1 133 ? -23.867 2.470 5.579 1.00 75.94 133 SER A C 1
ATOM 1055 O O . SER A 1 133 ? -24.112 3.579 5.110 1.00 75.94 133 SER A O 1
ATOM 1057 N N . ARG A 1 134 ? -24.773 1.768 6.268 1.00 78.38 134 ARG A N 1
ATOM 1058 C CA . ARG A 1 134 ? -26.119 2.233 6.611 1.00 78.38 134 ARG A CA 1
ATOM 1059 C C . ARG A 1 134 ? -26.404 1.902 8.067 1.00 78.38 134 ARG A C 1
ATOM 1061 O O . ARG A 1 134 ? -26.355 0.735 8.449 1.00 78.38 134 ARG A O 1
ATOM 1068 N N . TYR A 1 135 ? -26.705 2.924 8.862 1.00 82.38 135 TYR A N 1
ATOM 1069 C CA . TYR A 1 135 ? -27.103 2.763 10.257 1.00 82.38 135 TYR A CA 1
ATOM 1070 C C . TYR A 1 135 ? -28.607 2.953 10.413 1.00 82.38 135 TYR A C 1
ATOM 1072 O O . TYR A 1 135 ? -29.139 4.008 10.074 1.00 82.38 135 TYR A O 1
ATOM 1080 N N . GLY A 1 136 ? -29.286 1.945 10.958 1.00 85.06 136 GLY A N 1
ATOM 1081 C CA . GLY A 1 136 ? -30.696 2.032 11.333 1.00 85.06 136 GLY A CA 1
ATOM 1082 C C . GLY A 1 136 ? -30.879 2.803 12.639 1.00 85.06 136 GLY A C 1
ATOM 1083 O O . GLY A 1 136 ? -31.270 2.200 13.637 1.00 85.06 136 GLY A O 1
ATOM 1084 N N . LYS A 1 137 ? -30.578 4.112 12.633 1.00 85.69 137 LYS A N 1
ATOM 1085 C CA . LYS A 1 137 ? -30.627 4.986 13.822 1.00 85.69 137 LYS A CA 1
ATOM 1086 C C . LYS A 1 137 ? -31.964 4.865 14.556 1.00 85.69 137 LYS A C 1
ATOM 1088 O O . LYS A 1 137 ? -31.978 4.566 15.742 1.00 85.69 137 LYS A O 1
ATOM 1093 N N . GLU A 1 138 ? -33.070 5.004 13.830 1.00 86.12 138 GLU A N 1
ATOM 1094 C CA . GLU A 1 138 ? -34.429 4.968 14.387 1.00 86.12 138 GLU A CA 1
ATOM 1095 C C . GLU A 1 138 ? -34.746 3.641 15.089 1.00 86.12 138 GLU A C 1
ATOM 1097 O O . GLU A 1 138 ? -35.296 3.632 16.187 1.00 86.12 138 GLU A O 1
ATOM 1102 N N . VAL A 1 139 ? -34.353 2.513 14.486 1.00 86.25 139 VAL A N 1
ATOM 1103 C CA . VAL A 1 139 ? -34.583 1.176 15.055 1.00 86.25 139 VAL A CA 1
ATOM 1104 C C . VAL A 1 139 ? -33.741 0.978 16.312 1.00 86.25 139 VAL A C 1
ATOM 1106 O O . VAL A 1 139 ? -34.240 0.477 17.317 1.00 86.25 139 VAL A O 1
ATOM 1109 N N . HIS A 1 140 ? -32.475 1.397 16.281 1.00 84.19 140 HIS A N 1
ATOM 1110 C CA . HIS A 1 140 ? -31.588 1.304 17.438 1.00 84.19 140 HIS A CA 1
ATOM 1111 C C . HIS A 1 140 ? -32.063 2.182 18.598 1.00 84.19 140 HIS A C 1
ATOM 1113 O O . HIS A 1 140 ? -32.063 1.727 19.738 1.00 84.19 140 HIS A O 1
ATOM 1119 N N . GLU A 1 141 ? -32.513 3.407 18.327 1.00 87.81 141 GLU A N 1
ATOM 1120 C CA . GLU A 1 141 ? -33.093 4.282 19.349 1.00 87.81 141 GLU A CA 1
ATOM 1121 C C . GLU A 1 141 ? -34.401 3.731 19.907 1.00 87.81 141 GLU A C 1
ATOM 1123 O O . GLU A 1 141 ? -34.629 3.793 21.114 1.00 87.81 141 GLU A O 1
ATOM 1128 N N . PHE A 1 142 ? -35.257 3.173 19.048 1.00 91.62 142 PHE A N 1
ATOM 1129 C CA . PHE A 1 142 ? -36.490 2.530 19.482 1.00 91.62 142 PHE A CA 1
ATOM 1130 C C . PHE A 1 142 ? -36.202 1.365 20.435 1.00 91.62 142 PHE A C 1
ATOM 1132 O O . PHE A 1 142 ? -36.811 1.287 21.501 1.00 91.62 142 PHE A O 1
ATOM 1139 N N . LEU A 1 143 ? -35.246 0.498 20.085 1.00 87.75 143 LEU A N 1
ATOM 1140 C CA . LEU A 1 143 ? -34.823 -0.619 20.931 1.00 87.75 143 LEU A CA 1
ATOM 1141 C C . LEU A 1 143 ? -34.179 -0.135 22.236 1.00 87.75 143 LEU A C 1
ATOM 1143 O O . LEU A 1 143 ? -34.511 -0.654 23.296 1.00 87.75 143 LEU A O 1
ATOM 1147 N N . ALA A 1 144 ? -33.331 0.896 22.186 1.00 87.19 144 ALA A N 1
ATOM 1148 C CA . ALA A 1 144 ? -32.683 1.466 23.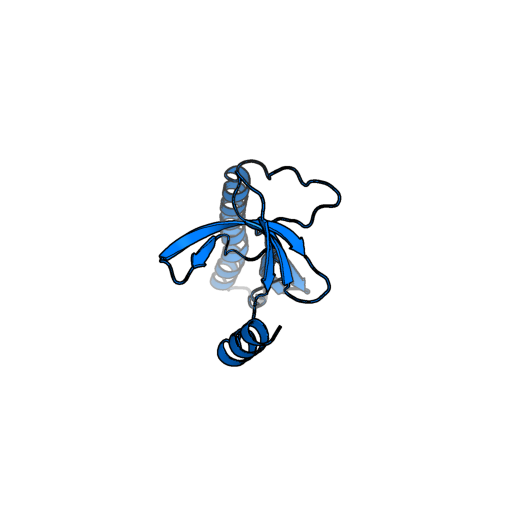368 1.00 87.19 144 ALA A CA 1
ATOM 1149 C C . ALA A 1 144 ? -33.670 2.101 24.362 1.00 87.19 144 ALA A C 1
ATOM 1151 O O . ALA A 1 144 ? -33.383 2.151 25.549 1.00 87.19 144 ALA A O 1
ATOM 1152 N N . ARG A 1 145 ? -34.831 2.583 23.896 1.00 88.00 145 ARG A N 1
ATOM 1153 C CA . ARG A 1 145 ? -35.911 3.094 24.764 1.00 88.00 145 ARG A CA 1
ATOM 1154 C C . ARG A 1 145 ? -36.804 1.990 25.344 1.00 88.00 145 ARG A C 1
ATOM 1156 O O . ARG A 1 145 ? -37.643 2.285 26.192 1.00 88.00 145 ARG A O 1
ATOM 1163 N N . LYS A 1 146 ? -36.725 0.766 24.813 1.00 85.44 146 LYS A N 1
ATOM 1164 C CA . LYS A 1 146 ? -37.598 -0.369 25.165 1.00 85.44 146 LYS A CA 1
ATOM 1165 C C . LYS A 1 146 ? -36.898 -1.449 25.996 1.00 85.44 146 LYS A C 1
ATOM 1167 O O . LYS A 1 146 ? -37.608 -2.285 26.554 1.00 85.44 146 LYS A O 1
ATOM 1172 N N . GLY A 1 147 ? -35.567 -1.447 26.039 1.00 51.53 147 GLY A N 1
ATOM 1173 C CA . GLY A 1 147 ? -34.746 -2.218 26.983 1.00 51.53 147 GLY A CA 1
ATOM 1174 C C . GLY A 1 147 ? -34.355 -1.390 28.196 1.00 51.53 147 GLY A C 1
ATOM 1175 O O . GLY A 1 147 ? -33.935 -2.022 29.186 1.00 51.53 147 GLY A O 1
#

pLDDT: mean 76.79, std 10.6, range [51.53, 95.06]